Protein AF-A0AAN6RJ06-F1 (afdb_monomer)

Mean predicted aligned error: 9.73 Å

Structure (mmCIF, N/CA/C/O backbone):
data_AF-A0AAN6RJ06-F1
#
_entry.id   AF-A0AAN6RJ06-F1
#
loop_
_atom_site.group_PDB
_atom_site.id
_atom_site.type_symbol
_atom_site.label_atom_id
_atom_site.label_alt_id
_atom_site.label_comp_id
_atom_site.label_asym_id
_atom_site.label_entity_id
_atom_site.label_seq_id
_atom_site.pdbx_PDB_ins_code
_atom_site.Cartn_x
_atom_site.Cartn_y
_atom_site.Cartn_z
_atom_site.occupancy
_atom_site.B_iso_or_equiv
_atom_site.auth_seq_id
_atom_site.auth_comp_id
_atom_site.auth_asym_id
_atom_site.auth_atom_id
_atom_site.pdbx_PDB_model_num
ATOM 1 N N . MET A 1 1 ? -4.952 -16.587 20.359 1.00 50.97 1 MET A N 1
ATOM 2 C CA . MET A 1 1 ? -5.443 -15.549 19.430 1.00 50.97 1 MET A CA 1
ATOM 3 C C . MET A 1 1 ? -5.438 -14.238 20.189 1.00 50.97 1 MET A C 1
ATOM 5 O O . MET A 1 1 ? -6.014 -14.197 21.272 1.00 50.97 1 MET A O 1
ATOM 9 N N . SER A 1 2 ? -4.718 -13.225 19.709 1.00 62.94 2 SER A N 1
ATOM 10 C CA . SER A 1 2 ? -4.804 -11.878 20.281 1.00 62.94 2 SER A CA 1
ATOM 11 C C . SER A 1 2 ? -6.238 -11.355 20.107 1.00 62.94 2 SER A C 1
ATOM 13 O O . SER A 1 2 ? -6.943 -11.749 19.183 1.00 62.94 2 SER A O 1
ATOM 15 N N . HIS A 1 3 ? -6.693 -10.482 21.000 1.00 83.06 3 HIS A N 1
ATOM 16 C CA . HIS A 1 3 ? -8.020 -9.851 20.950 1.00 83.06 3 HIS A CA 1
ATOM 17 C C . HIS A 1 3 ? -8.094 -8.714 19.907 1.00 83.06 3 HIS A C 1
ATOM 19 O O . HIS A 1 3 ? -8.961 -7.847 19.996 1.00 83.06 3 HIS A O 1
ATOM 25 N N . LEU A 1 4 ? -7.150 -8.682 18.960 1.00 92.75 4 LEU A N 1
ATOM 26 C CA . LEU A 1 4 ? -7.026 -7.624 17.965 1.00 92.75 4 LEU A CA 1
ATOM 27 C C . LEU A 1 4 ? -8.054 -7.805 16.847 1.00 92.75 4 LEU A C 1
ATOM 29 O O . LEU A 1 4 ? -8.437 -8.924 16.500 1.00 92.75 4 LEU A O 1
ATOM 33 N N . GLN A 1 5 ? -8.483 -6.682 16.276 1.00 93.06 5 GLN A N 1
ATOM 34 C CA . GLN A 1 5 ? -9.394 -6.660 15.139 1.00 93.06 5 GLN A CA 1
ATOM 35 C C . GLN A 1 5 ? -8.590 -6.586 13.843 1.00 93.06 5 GLN A C 1
ATOM 37 O O . GLN A 1 5 ? -7.786 -5.671 13.659 1.00 93.06 5 GLN A O 1
ATOM 42 N N . TYR A 1 6 ? -8.830 -7.554 12.963 1.00 96.00 6 TYR A N 1
ATOM 43 C CA . TYR A 1 6 ? -8.178 -7.686 11.664 1.00 96.00 6 TYR A CA 1
ATOM 44 C C . TYR A 1 6 ? -9.177 -7.388 10.547 1.00 96.00 6 TYR A C 1
ATOM 46 O O . TYR A 1 6 ? -10.337 -7.797 10.632 1.00 96.00 6 TYR A O 1
ATOM 54 N N . PHE A 1 7 ? -8.712 -6.700 9.510 1.00 97.31 7 PHE A N 1
ATOM 55 C CA . PHE A 1 7 ? -9.528 -6.189 8.416 1.00 97.31 7 PHE A CA 1
ATOM 56 C C . PHE A 1 7 ? -8.919 -6.588 7.077 1.00 97.31 7 PHE A C 1
ATOM 58 O O . PHE A 1 7 ? -7.714 -6.453 6.865 1.00 97.31 7 PHE A O 1
ATOM 65 N N . ASP A 1 8 ? -9.775 -7.056 6.173 1.00 97.75 8 ASP A N 1
ATOM 66 C CA . ASP A 1 8 ? -9.381 -7.604 4.881 1.00 97.75 8 ASP A CA 1
ATOM 67 C C . ASP A 1 8 ? -10.355 -7.114 3.816 1.00 97.75 8 ASP A C 1
ATOM 69 O O . ASP A 1 8 ? -11.562 -7.346 3.920 1.00 97.75 8 ASP A O 1
ATOM 73 N N . TYR A 1 9 ? -9.844 -6.435 2.790 1.00 96.94 9 TYR A N 1
ATOM 74 C CA . TYR A 1 9 ? -10.669 -6.057 1.648 1.00 96.94 9 TYR A CA 1
ATOM 75 C C . TYR A 1 9 ? -11.000 -7.293 0.784 1.00 96.94 9 TYR A C 1
ATOM 77 O O . TYR A 1 9 ? -10.282 -8.300 0.838 1.00 96.94 9 TYR A O 1
ATOM 85 N N . PRO A 1 10 ? -12.094 -7.260 -0.003 1.00 96.56 10 PRO A N 1
ATOM 86 C CA . PRO A 1 10 ? -12.511 -8.397 -0.824 1.00 96.56 10 PRO A CA 1
ATOM 87 C C . PRO A 1 10 ? -11.446 -8.875 -1.821 1.00 96.56 10 PRO A C 1
ATOM 89 O O . PRO A 1 10 ? -10.588 -8.109 -2.245 1.00 96.56 10 PRO A O 1
ATOM 92 N N . ASN A 1 11 ? -11.572 -10.131 -2.255 1.00 96.12 11 ASN A N 1
ATOM 93 C CA . ASN A 1 11 ? -10.666 -10.816 -3.185 1.00 96.12 11 ASN A CA 1
ATOM 94 C C . ASN A 1 11 ? -9.260 -10.968 -2.596 1.00 96.12 11 ASN A C 1
ATOM 96 O O . ASN A 1 11 ? -9.126 -11.766 -1.663 1.00 96.12 11 ASN A O 1
ATOM 100 N N . PHE A 1 12 ? -8.254 -10.218 -3.063 1.00 95.62 12 PHE A N 1
ATOM 101 C CA . PHE A 1 12 ? -6.863 -10.417 -2.650 1.00 95.62 12 PHE A CA 1
ATOM 102 C C . PHE A 1 12 ? -6.707 -10.401 -1.125 1.00 95.62 12 PHE A C 1
ATOM 104 O O . PHE A 1 12 ? -6.078 -11.297 -0.572 1.00 95.62 12 PHE A O 1
ATOM 111 N N . GLY A 1 13 ? -7.347 -9.462 -0.416 1.00 94.75 13 GLY A N 1
ATOM 112 C CA . GLY A 1 13 ? -7.249 -9.395 1.044 1.00 94.75 13 GLY A CA 1
ATOM 113 C C . GLY A 1 13 ? -7.799 -10.646 1.736 1.00 94.75 13 GLY A C 1
ATOM 114 O O . GLY A 1 13 ? -7.111 -11.282 2.536 1.00 94.75 13 GLY A O 1
ATOM 115 N N . THR A 1 14 ? -9.014 -11.065 1.373 1.00 96.00 14 THR A N 1
ATOM 116 C CA . THR A 1 14 ? -9.614 -12.309 1.888 1.00 96.00 14 THR A CA 1
ATOM 117 C C . THR A 1 14 ? -8.839 -13.569 1.484 1.00 96.00 14 THR A C 1
ATOM 119 O O . THR A 1 14 ? -8.766 -14.520 2.266 1.00 96.00 14 THR A O 1
ATOM 122 N N . ARG A 1 15 ? -8.226 -13.581 0.291 1.00 95.62 15 ARG A N 1
ATOM 123 C CA . ARG A 1 15 ? -7.379 -14.674 -0.201 1.00 95.62 15 ARG A CA 1
ATOM 124 C C . ARG A 1 15 ? -6.080 -14.754 0.592 1.00 95.62 15 ARG A C 1
ATOM 126 O O . ARG A 1 15 ? -5.744 -15.829 1.074 1.00 95.62 15 ARG A O 1
ATOM 133 N N . ALA A 1 16 ? -5.384 -13.635 0.777 1.00 94.12 16 ALA A N 1
ATOM 134 C CA . ALA A 1 16 ? -4.147 -13.552 1.545 1.00 94.12 16 ALA A CA 1
ATOM 135 C C . ALA A 1 16 ? -4.344 -14.057 2.981 1.00 94.12 16 ALA A C 1
ATOM 137 O O . ALA A 1 16 ? -3.513 -14.799 3.501 1.00 94.12 16 ALA A O 1
ATOM 138 N N . LYS A 1 17 ? -5.495 -13.766 3.594 1.00 94.50 17 LYS A N 1
ATOM 139 C CA . LYS A 1 17 ? -5.833 -14.318 4.910 1.00 94.50 17 LYS A CA 1
ATOM 140 C C . LYS A 1 17 ? -5.985 -15.829 4.907 1.00 94.50 17 LYS A C 1
ATOM 142 O O . LYS A 1 17 ? -5.503 -16.489 5.822 1.00 94.50 17 LYS A O 1
ATOM 147 N N . ARG A 1 18 ? -6.659 -16.373 3.894 1.00 95.31 18 ARG A N 1
ATOM 148 C CA . ARG A 1 18 ? -6.903 -17.812 3.756 1.00 95.31 18 ARG A CA 1
ATOM 149 C C . ARG A 1 18 ? -5.626 -18.587 3.418 1.00 95.31 18 ARG A C 1
ATOM 151 O O . ARG A 1 18 ? -5.381 -19.622 4.025 1.00 95.31 18 ARG A O 1
ATOM 158 N N . ASP A 1 19 ? -4.844 -18.088 2.465 1.00 95.94 19 ASP A N 1
ATOM 159 C CA . ASP A 1 19 ? -3.759 -18.838 1.819 1.00 95.94 19 ASP A CA 1
ATOM 160 C C . ASP A 1 19 ? -2.377 -18.492 2.384 1.00 95.94 19 ASP A C 1
ATOM 162 O O . ASP A 1 19 ? -1.502 -19.350 2.438 1.00 95.94 19 ASP A O 1
ATOM 166 N N . LEU A 1 20 ? -2.175 -17.239 2.802 1.00 92.94 20 LEU A N 1
ATOM 167 C CA . LEU A 1 20 ? -0.891 -16.723 3.294 1.00 92.94 20 LEU A CA 1
ATOM 168 C C . LEU A 1 20 ? -0.905 -16.463 4.805 1.00 92.94 20 LEU A C 1
ATOM 170 O O . LEU A 1 20 ? 0.094 -16.015 5.363 1.00 92.94 20 LEU A O 1
ATOM 174 N N . ASN A 1 21 ? -2.037 -16.722 5.470 1.00 93.12 21 ASN A N 1
ATOM 175 C CA . ASN A 1 21 ? -2.244 -16.459 6.893 1.00 93.12 21 ASN A CA 1
ATOM 176 C C . ASN A 1 21 ? -1.912 -15.003 7.290 1.00 93.12 21 ASN A C 1
ATOM 178 O O . ASN A 1 21 ? -1.411 -14.741 8.384 1.00 93.12 21 ASN A O 1
ATOM 182 N N . SER A 1 22 ? -2.187 -14.057 6.385 1.00 92.69 22 SER A N 1
ATOM 183 C CA . SE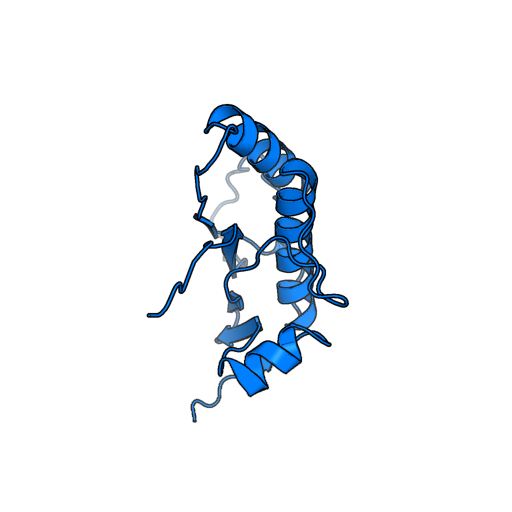R A 1 22 ? -1.882 -12.634 6.550 1.00 92.69 22 SER A CA 1
ATOM 184 C C . SER A 1 22 ? -3.129 -11.778 6.364 1.00 92.69 22 SER A C 1
ATOM 186 O O . SER A 1 22 ? -3.903 -11.999 5.437 1.00 92.69 22 SER A O 1
ATOM 188 N N . SER A 1 23 ? -3.338 -10.799 7.246 1.00 96.31 23 SER A N 1
ATOM 189 C CA . SER A 1 23 ? -4.446 -9.844 7.129 1.00 96.31 23 SER A CA 1
ATOM 190 C C . SER A 1 23 ? -3.972 -8.506 6.576 1.00 96.31 23 SER A C 1
ATOM 192 O O . SER A 1 23 ? -2.833 -8.107 6.812 1.00 96.31 23 SER A O 1
ATOM 194 N N . GLN A 1 24 ? -4.835 -7.793 5.857 1.00 97.00 24 GLN A N 1
ATOM 195 C CA . GLN A 1 24 ? -4.427 -6.550 5.185 1.00 97.00 24 GLN A CA 1
ATOM 196 C C . GLN A 1 24 ? -4.229 -5.387 6.147 1.00 97.00 24 GLN A C 1
ATOM 198 O O . GLN A 1 24 ? -3.349 -4.558 5.930 1.00 97.00 24 GLN A O 1
ATOM 203 N N . ALA A 1 25 ? -5.007 -5.345 7.222 1.00 97.44 25 ALA A N 1
ATOM 204 C CA . ALA A 1 25 ? -4.833 -4.373 8.281 1.00 97.44 25 ALA A CA 1
ATOM 205 C C . ALA A 1 25 ? -5.187 -4.959 9.647 1.00 97.44 25 ALA A C 1
ATOM 207 O O . ALA A 1 25 ? -6.011 -5.869 9.776 1.00 97.44 25 ALA A O 1
ATOM 208 N N . VAL A 1 26 ? -4.589 -4.390 10.684 1.00 96.50 26 VAL A N 1
ATOM 209 C CA . VAL A 1 26 ? -4.926 -4.644 12.081 1.00 96.50 26 VAL A CA 1
ATOM 210 C C . VAL A 1 26 ? -5.092 -3.312 12.798 1.00 96.50 26 VAL A C 1
ATOM 212 O O . VAL A 1 26 ? -4.327 -2.371 12.581 1.00 96.50 26 VAL A O 1
ATOM 215 N N . ARG A 1 27 ? -6.104 -3.219 13.663 1.00 94.62 27 ARG A N 1
ATOM 216 C CA . ARG A 1 27 ? -6.224 -2.095 14.596 1.00 94.62 27 ARG A CA 1
ATOM 217 C C . ARG A 1 27 ? -5.623 -2.466 15.939 1.00 94.62 27 ARG A C 1
ATOM 219 O O . ARG A 1 27 ? -6.050 -3.430 16.577 1.00 94.62 27 ARG A O 1
ATOM 226 N N . VAL A 1 28 ? -4.674 -1.648 16.378 1.00 93.06 28 VAL A N 1
ATOM 227 C CA . VAL A 1 28 ? -4.052 -1.719 17.698 1.00 93.06 28 VAL A CA 1
ATOM 228 C C . VAL A 1 28 ? -4.348 -0.403 18.406 1.00 93.06 28 VAL A C 1
ATOM 230 O O . VAL A 1 28 ? -3.715 0.620 18.152 1.00 93.06 28 VAL A O 1
ATOM 233 N N . ASN A 1 29 ? -5.347 -0.413 19.290 1.00 89.62 29 ASN A N 1
ATOM 234 C CA . ASN A 1 29 ? -5.881 0.796 19.922 1.00 89.62 29 ASN A CA 1
ATOM 235 C C . ASN A 1 29 ? -6.312 1.834 18.865 1.00 89.62 29 ASN A C 1
ATOM 237 O O . ASN A 1 29 ? -7.220 1.569 18.080 1.00 89.62 29 ASN A O 1
ATOM 241 N N . ASN A 1 30 ? -5.655 2.998 18.842 1.00 90.50 30 ASN A N 1
ATOM 242 C CA . ASN A 1 30 ? -5.934 4.090 17.911 1.00 90.50 30 ASN A CA 1
ATOM 243 C C . ASN A 1 30 ? -5.009 4.096 16.678 1.00 90.50 30 ASN A C 1
ATOM 245 O O . ASN A 1 30 ? -4.963 5.082 15.949 1.00 90.50 30 ASN A O 1
ATOM 249 N N . VAL A 1 31 ? -4.237 3.024 16.469 1.00 93.94 31 VAL A N 1
ATOM 250 C CA . VAL A 1 31 ? -3.292 2.889 15.355 1.00 93.94 31 VAL A CA 1
ATOM 251 C C . VAL A 1 31 ? -3.792 1.826 14.389 1.00 93.94 31 VAL A C 1
ATOM 253 O O . VAL A 1 31 ? -4.237 0.752 14.804 1.00 93.94 31 VAL A O 1
ATOM 256 N N . ILE A 1 32 ? -3.703 2.130 13.097 1.00 96.56 32 ILE A N 1
ATOM 257 C CA . ILE A 1 32 ? -3.877 1.144 12.031 1.00 96.56 32 ILE A CA 1
ATOM 258 C C . ILE A 1 32 ? -2.493 0.784 11.510 1.00 96.56 32 ILE A C 1
ATOM 260 O O . ILE A 1 32 ? -1.754 1.655 11.043 1.00 96.56 32 ILE A O 1
ATOM 264 N N . GLU A 1 33 ? -2.177 -0.503 11.560 1.00 96.44 33 GLU A N 1
ATOM 265 C CA . GLU A 1 33 ? -1.028 -1.067 10.865 1.00 96.44 33 GLU A CA 1
ATOM 266 C C . GLU A 1 33 ? -1.540 -1.864 9.671 1.00 96.44 33 GLU A C 1
ATOM 268 O O . GLU A 1 33 ? -2.478 -2.655 9.808 1.00 96.44 33 GLU A O 1
ATOM 273 N N . ILE A 1 34 ? -0.954 -1.632 8.499 1.00 97.50 34 ILE A N 1
ATOM 274 C CA . ILE A 1 34 ? -1.286 -2.379 7.287 1.00 97.50 34 ILE A CA 1
ATOM 275 C C . ILE A 1 34 ? -0.149 -3.322 6.922 1.00 97.50 34 ILE A C 1
ATOM 277 O O . ILE A 1 34 ? 1.024 -3.008 7.121 1.00 97.50 34 ILE A O 1
ATOM 281 N N . SER A 1 35 ? -0.511 -4.461 6.343 1.00 96.62 35 SER A N 1
ATOM 282 C CA . SER A 1 35 ? 0.440 -5.276 5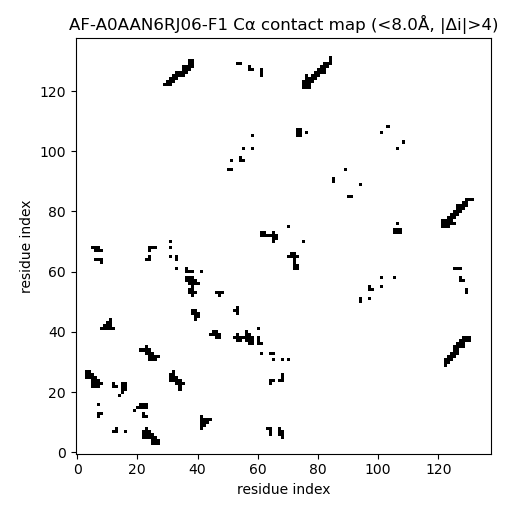.596 1.00 96.62 35 SER A CA 1
ATOM 283 C C . SER A 1 35 ? 0.963 -4.482 4.408 1.00 96.62 35 SER A C 1
ATOM 285 O O . SER A 1 35 ? 0.270 -3.606 3.882 1.00 96.62 35 SER A O 1
ATOM 287 N N . GLY A 1 36 ? 2.170 -4.808 3.958 1.00 95.00 36 GLY A N 1
ATOM 288 C CA . GLY A 1 36 ? 2.753 -4.095 2.838 1.00 95.00 36 GLY A CA 1
ATOM 289 C C . GLY A 1 36 ? 1.922 -4.244 1.559 1.00 95.00 36 GLY A C 1
ATOM 290 O O . GLY A 1 36 ? 1.506 -5.350 1.226 1.00 95.00 36 GLY A O 1
ATOM 291 N N . GLN A 1 37 ? 1.665 -3.132 0.871 1.00 97.25 37 GLN A N 1
ATOM 292 C CA . GLN A 1 37 ? 0.812 -3.067 -0.318 1.00 97.25 37 GLN A CA 1
ATOM 293 C C . GLN A 1 37 ? 1.643 -2.894 -1.590 1.00 97.25 37 GLN A C 1
ATOM 295 O O . GLN A 1 37 ? 2.504 -2.020 -1.659 1.00 97.25 37 GLN A O 1
ATOM 300 N N . GLY A 1 38 ? 1.372 -3.705 -2.603 1.00 94.81 38 GLY A N 1
ATOM 301 C CA . GLY A 1 38 ? 2.045 -3.649 -3.896 1.00 94.81 38 GLY A CA 1
ATOM 302 C C . GLY A 1 38 ? 1.107 -3.322 -5.036 1.00 94.81 38 GLY A C 1
ATOM 303 O O . GLY A 1 38 ? -0.063 -3.010 -4.815 1.00 94.81 38 GLY A O 1
ATOM 304 N N . GLY A 1 39 ? 1.634 -3.350 -6.257 1.00 95.75 39 GLY A N 1
ATOM 305 C CA . GLY A 1 39 ? 0.931 -2.864 -7.442 1.00 95.75 39 GLY A CA 1
ATOM 306 C C . GLY A 1 39 ? -0.138 -3.792 -8.013 1.00 95.75 39 GLY A C 1
ATOM 307 O O . GLY A 1 39 ? -0.578 -3.566 -9.132 1.00 95.75 39 GLY A O 1
ATOM 308 N N . TRP A 1 40 ? -0.574 -4.823 -7.288 1.00 96.38 40 TRP A N 1
ATOM 309 C CA . TRP A 1 40 ? -1.644 -5.710 -7.749 1.00 96.38 40 TRP A CA 1
ATOM 310 C C . TRP A 1 40 ? -3.003 -4.996 -7.779 1.00 96.38 40 TRP A C 1
ATOM 312 O O . TRP A 1 40 ? -3.350 -4.235 -6.875 1.00 96.38 40 TRP A O 1
ATOM 322 N N . ASP A 1 41 ? -3.839 -5.282 -8.772 1.00 97.12 41 ASP A N 1
ATOM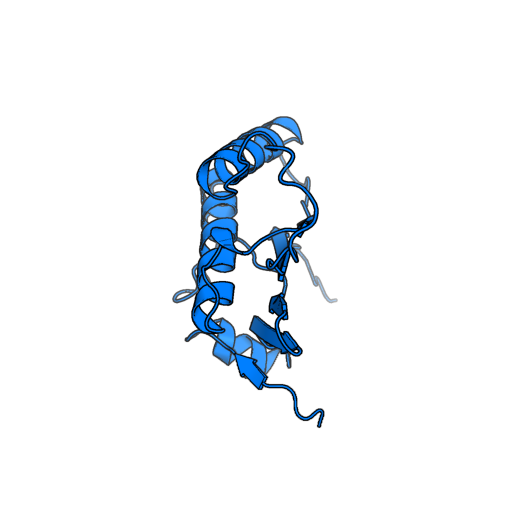 323 C CA . ASP A 1 41 ? -5.250 -4.902 -8.717 1.00 97.12 41 ASP A CA 1
ATOM 324 C C . ASP A 1 41 ? -5.951 -5.717 -7.606 1.00 97.12 41 ASP A C 1
ATOM 326 O O . ASP A 1 41 ? -5.897 -6.950 -7.608 1.00 97.12 41 ASP A O 1
ATOM 330 N N . PRO A 1 42 ? -6.641 -5.082 -6.641 1.00 95.88 42 PRO A N 1
ATOM 331 C CA . PRO A 1 42 ? -7.215 -5.779 -5.491 1.00 95.88 42 PRO A CA 1
ATOM 332 C C . PRO A 1 42 ? -8.378 -6.715 -5.851 1.00 95.88 42 PRO A C 1
ATOM 334 O O . PRO A 1 42 ? -8.832 -7.460 -4.986 1.00 95.88 42 PRO A O 1
ATOM 337 N N . LYS A 1 43 ? -8.898 -6.670 -7.084 1.00 95.75 43 LYS A N 1
ATOM 338 C CA . LYS A 1 43 ? -9.981 -7.525 -7.589 1.00 95.75 43 LYS A CA 1
ATOM 339 C C . LYS A 1 43 ? -9.473 -8.623 -8.512 1.00 95.75 43 LYS A C 1
ATOM 341 O O . LYS A 1 43 ? -9.968 -9.742 -8.408 1.00 95.75 43 LYS A O 1
ATOM 346 N N . THR A 1 44 ? -8.569 -8.298 -9.434 1.00 95.81 44 THR A N 1
ATOM 347 C CA . THR A 1 44 ? -8.092 -9.241 -10.460 1.00 95.81 44 THR A CA 1
ATOM 348 C C . THR A 1 44 ? -6.746 -9.873 -10.128 1.00 95.81 44 THR A C 1
ATOM 350 O O . THR A 1 44 ? -6.391 -10.864 -10.756 1.00 95.81 44 THR A O 1
ATOM 353 N N . GLU A 1 45 ? -6.017 -9.323 -9.154 1.00 93.00 45 GLU A N 1
ATOM 354 C CA . GLU A 1 45 ? -4.652 -9.715 -8.770 1.00 93.00 45 GLU A CA 1
ATOM 355 C C . GLU A 1 45 ? -3.615 -9.525 -9.894 1.00 93.00 45 GLU A C 1
ATOM 357 O O . GLU A 1 45 ? -2.476 -9.965 -9.774 1.00 93.00 45 GLU A O 1
ATOM 362 N N . VAL A 1 46 ? -3.986 -8.835 -10.980 1.00 96.44 46 VAL A N 1
ATOM 363 C CA . VAL A 1 46 ? -3.078 -8.503 -12.084 1.00 96.44 46 VAL A CA 1
ATOM 364 C C . VAL A 1 46 ? -2.192 -7.331 -11.679 1.00 96.44 46 VAL A C 1
ATOM 366 O O . VAL A 1 46 ? -2.684 -6.331 -11.158 1.00 96.44 46 VAL A O 1
ATOM 369 N N . ILE A 1 47 ? -0.898 -7.445 -11.957 1.00 94.56 47 ILE A N 1
ATOM 370 C CA . ILE A 1 47 ? 0.086 -6.380 -11.757 1.00 94.56 47 ILE A CA 1
ATOM 371 C C . ILE A 1 47 ? 0.288 -5.656 -13.097 1.00 94.56 47 ILE A C 1
ATOM 373 O O . ILE A 1 47 ? 0.472 -6.327 -14.117 1.00 94.56 47 ILE A O 1
ATOM 377 N N . PRO A 1 48 ? 0.216 -4.313 -13.145 1.00 94.31 48 PRO A N 1
ATOM 378 C CA . PRO A 1 48 ? 0.509 -3.555 -14.355 1.00 94.31 48 PRO A CA 1
ATOM 379 C C . PRO A 1 48 ? 1.946 -3.777 -14.839 1.00 94.31 48 PRO A C 1
ATOM 381 O O . PRO A 1 48 ? 2.878 -3.718 -14.049 1.00 94.31 48 PRO A O 1
ATOM 384 N N . GLU A 1 49 ? 2.140 -3.943 -16.151 1.00 91.38 49 GLU A N 1
ATOM 385 C CA . GLU A 1 49 ? 3.486 -4.063 -16.746 1.00 91.38 49 GLU A CA 1
ATOM 386 C C . GLU A 1 49 ? 4.280 -2.752 -16.673 1.00 91.38 49 GLU A C 1
ATOM 388 O O . GLU A 1 49 ? 5.508 -2.743 -16.688 1.00 91.38 49 GLU A O 1
ATOM 393 N N . LYS A 1 50 ? 3.577 -1.616 -16.641 1.00 92.19 50 LYS A N 1
ATOM 394 C CA . LYS A 1 50 ? 4.202 -0.300 -16.604 1.00 92.19 50 LYS A CA 1
ATOM 395 C C . LYS A 1 50 ? 4.497 0.095 -15.163 1.00 92.19 50 LYS A C 1
ATOM 397 O O . LYS A 1 50 ? 3.570 0.282 -14.374 1.00 92.19 50 LYS A O 1
ATOM 402 N N . LEU A 1 51 ? 5.768 0.376 -14.878 1.00 90.56 51 LEU A N 1
ATOM 403 C CA . LEU A 1 51 ? 6.244 0.763 -13.548 1.00 90.56 51 LEU A CA 1
ATOM 404 C C . LEU A 1 51 ? 5.435 1.906 -12.907 1.00 90.56 51 LEU A C 1
ATOM 406 O O . LEU A 1 51 ? 5.097 1.862 -11.725 1.00 90.56 51 LEU A O 1
ATOM 410 N N . SER A 1 52 ? 5.089 2.942 -13.678 1.00 93.56 52 SER A N 1
ATOM 411 C CA . SER A 1 52 ? 4.301 4.067 -13.152 1.00 93.56 52 SER A CA 1
ATOM 412 C C . SER A 1 52 ? 2.935 3.642 -12.627 1.00 93.56 52 SER A C 1
ATOM 414 O O . SER A 1 52 ? 2.449 4.212 -11.651 1.00 93.56 52 SER A O 1
ATOM 416 N N . ASP A 1 53 ? 2.318 2.678 -13.304 1.00 95.88 53 ASP A N 1
ATOM 417 C CA . ASP A 1 53 ? 0.958 2.233 -13.038 1.00 95.88 53 ASP A CA 1
ATOM 418 C C . ASP A 1 53 ? 0.970 1.228 -11.879 1.00 95.88 53 ASP A C 1
ATOM 420 O O . ASP A 1 53 ? 0.092 1.282 -11.022 1.00 95.88 53 ASP A O 1
ATOM 424 N N . GLU A 1 54 ? 2.015 0.398 -11.784 1.00 94.94 54 GLU A N 1
ATOM 425 C CA . GLU A 1 54 ? 2.282 -0.451 -10.619 1.00 94.94 54 GLU A CA 1
ATOM 426 C C . GLU A 1 54 ? 2.441 0.392 -9.341 1.00 94.94 54 GLU A C 1
ATOM 428 O O . GLU A 1 54 ? 1.776 0.139 -8.333 1.00 94.94 54 GLU A O 1
ATOM 433 N N . ILE A 1 55 ? 3.264 1.448 -9.385 1.00 95.12 55 ILE A N 1
ATOM 434 C CA . ILE A 1 55 ? 3.465 2.349 -8.239 1.00 95.12 55 ILE A CA 1
ATOM 435 C C . ILE A 1 55 ? 2.163 3.089 -7.892 1.00 95.12 55 ILE A C 1
ATOM 437 O O . ILE A 1 55 ? 1.815 3.195 -6.714 1.00 95.12 55 ILE A O 1
ATOM 441 N N . ASP A 1 56 ? 1.412 3.578 -8.885 1.00 96.25 56 ASP A N 1
ATOM 442 C CA . ASP A 1 56 ? 0.112 4.226 -8.651 1.00 96.25 56 ASP A CA 1
ATOM 443 C C . ASP A 1 56 ? -0.879 3.278 -7.968 1.00 96.25 56 ASP A C 1
ATOM 445 O O . ASP A 1 56 ? -1.573 3.674 -7.022 1.00 96.25 56 ASP A O 1
ATOM 449 N N . GLN A 1 57 ? -0.911 2.020 -8.408 1.00 97.75 57 GLN A N 1
ATOM 450 C CA . GLN A 1 57 ? -1.768 0.992 -7.837 1.00 97.75 57 GLN A CA 1
ATOM 451 C C . GLN A 1 57 ? -1.362 0.662 -6.397 1.00 97.75 57 GLN A C 1
ATOM 453 O O . GLN A 1 57 ? -2.233 0.594 -5.528 1.00 97.75 57 GLN A O 1
ATOM 458 N N . ALA A 1 58 ? -0.062 0.562 -6.101 1.00 97.12 58 ALA A N 1
ATOM 459 C CA . ALA A 1 58 ? 0.428 0.338 -4.741 1.00 97.12 58 ALA A CA 1
ATOM 460 C C . ALA A 1 58 ? -0.032 1.445 -3.777 1.00 97.12 58 ALA A C 1
ATOM 462 O O . ALA A 1 58 ? -0.538 1.161 -2.688 1.00 97.12 58 ALA A O 1
ATOM 463 N N . PHE A 1 59 ? 0.047 2.714 -4.193 1.00 97.06 59 PHE A N 1
ATOM 464 C CA . PHE A 1 59 ? -0.456 3.832 -3.387 1.00 97.06 59 PHE A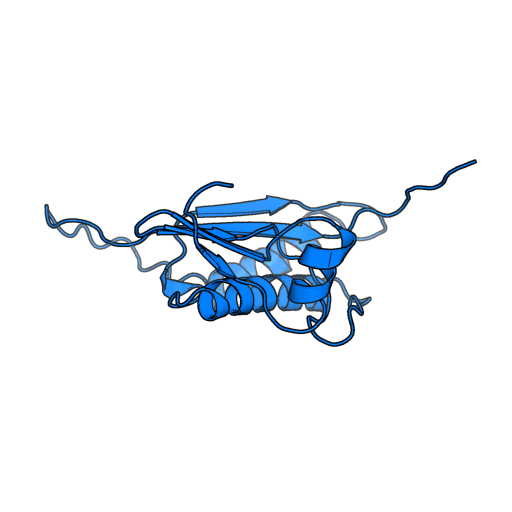 CA 1
ATOM 465 C C . PHE A 1 59 ? -1.983 3.806 -3.215 1.00 97.06 59 PHE A C 1
ATOM 467 O O . PHE A 1 59 ? -2.490 4.111 -2.131 1.00 97.06 59 PHE A O 1
ATOM 474 N N . SER A 1 60 ? -2.727 3.408 -4.250 1.00 97.75 60 SER A N 1
ATOM 475 C CA . SER A 1 60 ? -4.178 3.206 -4.153 1.00 97.75 60 SER A CA 1
ATOM 476 C C . SER A 1 60 ? -4.541 2.056 -3.205 1.00 97.75 60 SER A C 1
ATOM 478 O O . SER A 1 60 ? -5.540 2.133 -2.491 1.00 97.75 60 SER A O 1
ATOM 480 N N . ASN A 1 61 ? -3.733 0.998 -3.156 1.00 98.00 61 ASN A N 1
ATOM 481 C CA . ASN A 1 61 ? -3.955 -0.137 -2.265 1.00 98.00 61 ASN A CA 1
ATOM 482 C C . ASN A 1 61 ? -3.702 0.225 -0.796 1.00 98.00 61 ASN A C 1
ATOM 484 O O . ASN A 1 61 ? -4.444 -0.228 0.075 1.00 98.00 61 ASN A O 1
ATOM 488 N N . VAL A 1 62 ? -2.736 1.107 -0.511 1.00 97.44 62 VAL A N 1
ATOM 489 C CA . VAL A 1 62 ? -2.566 1.692 0.834 1.00 97.44 62 VAL A CA 1
ATOM 490 C C . VAL A 1 62 ? -3.832 2.430 1.269 1.00 97.44 62 VAL A C 1
ATOM 492 O O . VAL A 1 62 ? -4.330 2.178 2.366 1.00 97.44 62 VAL A O 1
ATOM 495 N N . GLN A 1 63 ? -4.393 3.286 0.405 1.00 97.25 63 GLN A N 1
ATOM 496 C CA . GLN A 1 63 ? -5.659 3.975 0.686 1.00 97.25 63 GLN A CA 1
ATOM 497 C C . GLN A 1 63 ? -6.759 2.962 1.031 1.00 97.25 63 GLN A C 1
ATOM 499 O O . GLN A 1 63 ? -7.385 3.066 2.086 1.00 97.25 63 GLN A O 1
ATOM 504 N N . LEU A 1 64 ? -6.941 1.948 0.179 1.00 98.06 64 LEU A N 1
ATOM 505 C CA . LEU A 1 64 ? -7.960 0.915 0.351 1.00 98.06 64 LEU A CA 1
ATOM 506 C C . LEU A 1 64 ? -7.796 0.146 1.669 1.00 98.06 64 LEU A C 1
ATOM 508 O O . LEU A 1 64 ? -8.779 -0.054 2.384 1.00 98.06 64 LEU A O 1
ATOM 512 N N . ALA A 1 65 ? -6.580 -0.288 2.008 1.00 97.81 65 ALA A N 1
ATOM 513 C CA . ALA A 1 65 ? -6.312 -1.032 3.238 1.00 97.81 65 ALA A CA 1
ATOM 514 C C . ALA A 1 65 ? -6.640 -0.196 4.487 1.00 97.81 65 ALA A C 1
ATOM 516 O O . ALA A 1 65 ? -7.288 -0.683 5.418 1.00 97.81 65 ALA A O 1
ATOM 517 N N . LEU A 1 66 ? -6.258 1.084 4.479 1.00 97.19 66 LEU A N 1
ATOM 518 C CA . LEU A 1 66 ? -6.531 2.015 5.573 1.00 97.19 66 LEU A CA 1
ATOM 519 C C . LEU A 1 66 ? -8.024 2.304 5.729 1.00 97.19 66 LEU A C 1
ATOM 521 O O . LEU A 1 66 ? -8.547 2.227 6.842 1.00 97.19 66 LEU A O 1
ATOM 525 N N . GLU A 1 67 ? -8.723 2.604 4.637 1.00 97.12 67 GLU A N 1
ATOM 526 C CA . GLU A 1 67 ? -10.171 2.840 4.645 1.00 97.12 67 GLU A CA 1
ATOM 527 C C . GLU A 1 67 ? -10.948 1.595 5.073 1.00 97.12 67 GLU A C 1
ATOM 529 O O . GLU A 1 67 ? -11.872 1.696 5.878 1.00 97.12 67 GLU A O 1
ATOM 534 N N . THR A 1 68 ? -10.532 0.410 4.617 1.00 97.69 68 THR A N 1
ATOM 535 C CA . THR A 1 68 ? -11.162 -0.871 4.983 1.00 97.69 68 THR A CA 1
ATOM 536 C C . THR A 1 68 ? -11.089 -1.127 6.482 1.00 97.69 68 THR A C 1
ATOM 538 O O . THR A 1 68 ? -12.033 -1.652 7.072 1.00 97.69 68 THR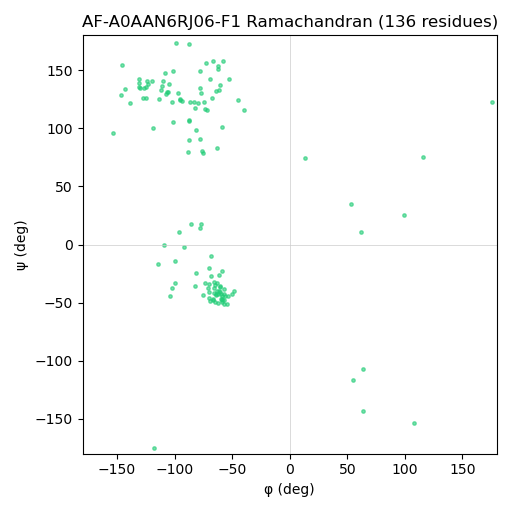 A O 1
ATOM 541 N N . ALA A 1 69 ? -9.994 -0.722 7.126 1.00 96.81 69 ALA A N 1
ATOM 542 C CA . ALA A 1 69 ? -9.901 -0.805 8.573 1.00 96.81 69 ALA A CA 1
ATOM 543 C C . ALA A 1 69 ? -10.822 0.203 9.281 1.00 96.81 69 ALA A C 1
ATOM 545 O O . ALA A 1 69 ? -11.095 0.013 10.464 1.00 96.81 69 ALA A O 1
ATOM 546 N N . GLY A 1 70 ? -11.265 1.274 8.609 1.00 95.81 70 GLY A N 1
ATOM 547 C CA . GLY A 1 70 ? -11.980 2.428 9.173 1.00 95.81 70 GLY A CA 1
ATOM 548 C C . GLY A 1 70 ? -11.076 3.643 9.430 1.00 95.81 70 GLY A C 1
ATOM 549 O O . GLY A 1 70 ? -11.290 4.395 10.381 1.00 95.81 70 GLY A O 1
ATOM 550 N N . GLY A 1 71 ? -9.964 3.768 8.705 1.00 95.06 71 GLY A N 1
ATOM 551 C CA . GLY A 1 71 ? -9.085 4.942 8.715 1.00 95.06 71 GLY A CA 1
ATOM 552 C C . GLY A 1 71 ? -9.519 6.016 7.716 1.00 95.06 71 GLY A C 1
ATOM 553 O O . GLY A 1 71 ? -10.389 5.787 6.884 1.00 95.06 71 GLY A O 1
ATOM 554 N N . LYS A 1 72 ? -8.869 7.185 7.767 1.00 93.88 72 LYS A N 1
ATOM 555 C CA . LYS A 1 72 ? -9.079 8.302 6.821 1.00 93.88 72 LYS A CA 1
ATOM 556 C C . LYS A 1 72 ? -8.229 8.180 5.542 1.00 93.88 72 LYS A C 1
ATOM 558 O O . LYS A 1 72 ? -7.974 9.171 4.866 1.00 93.88 72 LYS A O 1
ATOM 563 N N . GLY A 1 73 ? -7.715 6.984 5.253 1.00 94.44 73 GLY A N 1
ATOM 564 C CA . GLY A 1 73 ? -6.733 6.795 4.191 1.00 94.44 73 GLY A CA 1
ATOM 565 C C . GLY A 1 73 ? -5.418 7.531 4.462 1.00 94.44 73 GLY A C 1
ATOM 566 O O . GLY A 1 73 ? -4.975 7.629 5.611 1.00 94.44 73 GLY A O 1
ATOM 567 N N . TRP A 1 74 ? -4.814 8.069 3.401 1.00 94.31 74 TRP A N 1
ATOM 568 C CA . TRP A 1 74 ? -3.519 8.752 3.439 1.00 94.31 74 TRP A CA 1
ATOM 569 C C . TRP A 1 74 ? -3.457 9.974 4.368 1.00 94.31 74 TRP A C 1
ATOM 571 O O . TRP A 1 74 ? -2.377 10.292 4.860 1.00 94.31 74 TRP A O 1
ATOM 581 N N . GLU A 1 75 ? -4.589 10.610 4.692 1.00 92.06 75 GLU A N 1
ATOM 582 C CA . GLU A 1 75 ? -4.626 11.733 5.645 1.00 92.06 75 GLU A CA 1
ATOM 583 C C . GLU A 1 75 ? -4.151 11.355 7.054 1.00 92.06 75 GLU A C 1
ATOM 585 O O . GLU A 1 75 ? -3.689 12.209 7.807 1.00 92.06 75 GLU A O 1
ATOM 590 N N . GLY A 1 76 ? -4.275 10.079 7.431 1.00 89.56 76 GLY A N 1
ATOM 591 C CA . GLY A 1 76 ? -3.849 9.583 8.740 1.00 89.56 76 GLY A CA 1
ATOM 592 C C . GLY A 1 76 ? -2.412 9.059 8.787 1.00 89.56 76 GLY A C 1
ATOM 593 O O . GLY A 1 76 ? -1.980 8.609 9.851 1.00 89.56 76 GLY A O 1
ATOM 594 N N . VAL A 1 77 ? -1.691 9.050 7.662 1.00 92.06 77 VAL A N 1
ATOM 595 C CA . VAL A 1 77 ? -0.370 8.414 7.540 1.00 92.06 77 VAL A CA 1
ATOM 596 C C . VAL A 1 77 ? 0.722 9.356 8.040 1.00 92.06 77 VAL A C 1
ATOM 598 O O . VAL A 1 77 ? 0.899 10.448 7.511 1.00 92.06 77 VAL A O 1
ATOM 601 N N . TYR A 1 78 ? 1.499 8.907 9.030 1.00 87.44 78 TYR A N 1
ATOM 602 C CA . TYR A 1 78 ? 2.625 9.672 9.601 1.00 87.44 78 TYR A CA 1
ATOM 603 C C . TYR A 1 78 ? 3.984 9.024 9.332 1.00 87.44 78 TYR A C 1
ATOM 605 O O . TYR A 1 78 ? 5.024 9.665 9.480 1.00 87.44 78 TYR A O 1
ATOM 613 N N . LYS A 1 79 ? 4.002 7.740 8.959 1.00 90.44 79 LYS A N 1
ATOM 614 C CA . LYS A 1 79 ? 5.227 7.031 8.605 1.00 90.44 79 LYS A CA 1
ATOM 615 C C . LYS A 1 79 ? 4.965 6.063 7.461 1.00 90.44 79 LYS A C 1
ATOM 617 O O . LYS A 1 79 ? 4.021 5.278 7.482 1.00 90.44 79 LYS A O 1
ATOM 622 N N . LEU A 1 80 ? 5.871 6.115 6.494 1.00 90.88 80 LEU A N 1
ATOM 623 C CA . LEU A 1 80 ? 5.881 5.277 5.310 1.00 90.88 80 LEU A CA 1
ATOM 624 C C . LEU A 1 80 ? 7.217 4.543 5.221 1.00 90.88 80 LEU A C 1
ATOM 626 O O . LEU A 1 80 ? 8.274 5.123 5.487 1.00 90.88 80 LEU A O 1
ATOM 630 N N . ARG A 1 81 ? 7.167 3.280 4.807 1.00 92.62 81 ARG A N 1
ATOM 631 C CA . ARG A 1 81 ? 8.334 2.516 4.381 1.00 92.62 81 ARG A CA 1
ATOM 632 C C . ARG A 1 81 ? 8.098 1.979 2.976 1.00 92.62 81 ARG A C 1
ATOM 634 O O . ARG A 1 81 ? 7.108 1.299 2.737 1.00 92.62 81 ARG A O 1
ATOM 641 N N . VAL A 1 82 ? 9.022 2.273 2.069 1.00 90.00 82 VAL A N 1
ATOM 642 C CA . VAL A 1 82 ? 8.942 1.835 0.673 1.00 90.00 82 VAL A CA 1
ATOM 643 C C . VAL A 1 82 ? 10.076 0.853 0.407 1.00 90.00 82 VAL A C 1
ATOM 645 O O . VAL A 1 82 ? 11.238 1.180 0.656 1.00 90.00 82 VAL A O 1
ATOM 648 N N . TYR A 1 83 ? 9.733 -0.336 -0.085 1.00 89.69 83 TYR A N 1
ATOM 649 C CA . TYR A 1 83 ? 10.680 -1.331 -0.575 1.00 89.69 83 TYR A CA 1
ATOM 650 C C . TYR A 1 83 ? 10.598 -1.406 -2.096 1.00 89.69 83 TYR A C 1
ATOM 652 O O . TYR A 1 83 ? 9.513 -1.521 -2.666 1.00 89.69 83 TYR A O 1
ATOM 660 N N . ILE A 1 84 ? 11.754 -1.314 -2.746 1.00 85.56 84 ILE A N 1
ATOM 661 C CA . ILE A 1 84 ? 11.853 -1.235 -4.201 1.00 85.56 84 ILE A CA 1
ATOM 662 C C . ILE A 1 84 ? 12.815 -2.310 -4.671 1.00 85.56 84 ILE A C 1
ATOM 664 O O . ILE A 1 84 ? 13.959 -2.351 -4.207 1.00 85.56 84 ILE A O 1
ATOM 668 N N . SER A 1 85 ? 12.356 -3.146 -5.597 1.00 83.44 85 SER A N 1
ATOM 669 C CA . SER A 1 85 ? 13.238 -4.023 -6.356 1.00 83.44 85 SER A CA 1
ATOM 670 C C . SER A 1 85 ? 13.748 -3.269 -7.579 1.00 83.44 85 SER A C 1
ATOM 672 O O . SER A 1 85 ? 13.005 -3.014 -8.520 1.00 83.44 85 SER A O 1
ATOM 674 N N . VAL A 1 86 ? 15.022 -2.876 -7.560 1.00 77.94 86 VAL A N 1
ATOM 675 C CA . VAL A 1 86 ? 15.678 -2.271 -8.728 1.00 77.94 86 VAL A CA 1
ATOM 676 C C . VAL A 1 86 ? 16.269 -3.407 -9.557 1.00 77.94 86 VAL A C 1
ATOM 678 O O . VAL A 1 86 ? 17.447 -3.745 -9.438 1.00 77.94 86 VAL A O 1
ATOM 681 N N . THR A 1 87 ? 15.408 -4.058 -10.331 1.00 67.44 87 THR A N 1
ATOM 682 C CA . THR A 1 87 ? 15.756 -5.160 -11.234 1.00 67.44 87 THR A CA 1
ATOM 683 C C . THR A 1 87 ? 15.248 -4.847 -12.636 1.00 67.44 87 THR A C 1
ATOM 685 O O . THR A 1 87 ? 14.102 -4.443 -12.777 1.00 67.44 87 THR A O 1
ATOM 688 N N . GLY A 1 88 ? 16.068 -5.064 -13.669 1.00 66.69 88 GLY A N 1
ATOM 689 C CA . GLY A 1 88 ? 15.686 -4.813 -15.065 1.00 66.69 88 GLY A CA 1
ATOM 690 C C . GLY A 1 88 ? 16.363 -3.585 -15.681 1.00 66.69 88 GLY A C 1
ATOM 691 O O . GLY A 1 88 ? 17.486 -3.245 -15.307 1.00 66.69 88 GLY A O 1
ATOM 692 N N . GLU A 1 89 ? 15.705 -2.977 -16.673 1.00 68.06 89 GLU A N 1
ATOM 693 C CA . GLU A 1 89 ? 16.204 -1.794 -17.399 1.00 68.06 89 GLU A CA 1
ATOM 694 C C . GLU A 1 89 ? 15.952 -0.480 -16.642 1.00 68.06 89 GLU A C 1
ATOM 696 O O . GLU A 1 89 ? 16.700 0.481 -16.827 1.00 68.06 89 GLU A O 1
ATOM 701 N N . ASP A 1 90 ? 14.943 -0.456 -15.765 1.00 72.19 90 ASP A N 1
ATOM 702 C CA . ASP A 1 90 ? 14.568 0.722 -14.985 1.00 72.19 90 ASP A CA 1
ATOM 703 C C . ASP A 1 90 ? 15.522 0.946 -13.805 1.00 72.19 90 ASP A C 1
ATOM 705 O O . ASP A 1 90 ? 15.823 0.047 -13.011 1.00 72.19 90 ASP A O 1
ATOM 709 N N . GLY A 1 91 ? 16.001 2.181 -13.676 1.00 78.94 91 GLY A N 1
ATOM 710 C CA . GLY A 1 91 ? 16.908 2.596 -12.622 1.00 78.94 91 GLY A CA 1
ATOM 711 C C . GLY A 1 91 ? 16.195 3.293 -11.468 1.00 78.94 91 GLY A C 1
ATOM 712 O O . GLY A 1 91 ? 15.016 3.631 -11.498 1.00 78.94 91 GLY A O 1
ATOM 713 N N . TRP A 1 92 ? 16.960 3.580 -10.416 1.00 83.00 92 TRP A N 1
ATOM 714 C CA . TRP A 1 92 ? 16.486 4.399 -9.298 1.00 83.00 92 TRP A CA 1
ATOM 715 C C . TRP A 1 92 ? 15.795 5.726 -9.707 1.00 83.00 92 TRP A C 1
ATOM 717 O O . TRP A 1 92 ? 14.798 6.065 -9.065 1.00 83.00 92 TRP A O 1
ATOM 727 N N . PRO A 1 93 ? 16.267 6.493 -10.716 1.00 86.88 93 PRO A N 1
ATOM 728 C CA . PRO A 1 93 ? 15.626 7.752 -11.106 1.00 86.88 93 PRO A CA 1
ATOM 729 C C . PRO A 1 93 ? 14.152 7.606 -11.500 1.00 86.88 93 PRO A C 1
ATOM 731 O O . PRO A 1 93 ? 13.328 8.414 -11.069 1.00 86.88 93 PRO A O 1
ATOM 734 N N . GLU A 1 94 ? 13.817 6.564 -12.258 1.00 85.69 94 GLU A N 1
ATOM 735 C CA . GLU A 1 94 ? 12.469 6.293 -12.757 1.00 85.69 94 GLU A CA 1
ATOM 736 C C . GLU A 1 94 ? 11.514 5.953 -11.600 1.00 85.69 94 GLU A C 1
ATOM 738 O O . GLU A 1 94 ? 10.444 6.555 -11.454 1.00 85.69 94 GLU A O 1
ATOM 743 N N . PHE A 1 95 ? 11.941 5.070 -10.689 1.00 88.44 95 PHE A N 1
ATOM 744 C CA . PHE A 1 95 ? 11.191 4.766 -9.465 1.00 88.44 95 PHE A CA 1
ATOM 745 C C . PHE A 1 95 ? 10.989 6.014 -8.601 1.00 88.44 95 PHE A C 1
ATOM 747 O O . PHE A 1 95 ? 9.878 6.290 -8.135 1.00 88.44 95 PHE A O 1
ATOM 754 N N . ALA A 1 96 ? 12.059 6.784 -8.384 1.00 88.94 96 ALA A N 1
ATOM 755 C CA . ALA A 1 96 ? 12.024 7.973 -7.544 1.00 88.94 96 ALA A CA 1
ATOM 756 C C . ALA A 1 96 ? 11.037 9.016 -8.084 1.00 88.94 96 ALA A C 1
ATOM 758 O O . ALA A 1 96 ? 10.285 9.597 -7.300 1.00 88.94 96 ALA A O 1
ATOM 759 N N . GLU A 1 97 ? 10.986 9.228 -9.402 1.00 92.25 97 GLU A N 1
ATOM 760 C CA . GLU A 1 97 ? 10.035 10.149 -10.027 1.00 92.25 97 GLU A CA 1
ATOM 761 C C . GLU A 1 97 ? 8.585 9.775 -9.689 1.00 92.25 97 GLU A C 1
ATOM 763 O O . GLU A 1 97 ? 7.801 10.609 -9.218 1.00 92.25 97 GLU A O 1
ATOM 768 N N . HIS A 1 98 ? 8.221 8.510 -9.892 1.00 92.62 98 HIS A N 1
ATOM 769 C CA . HIS A 1 98 ? 6.855 8.036 -9.684 1.00 92.62 98 HIS A CA 1
ATOM 770 C C . HIS A 1 98 ? 6.463 7.987 -8.204 1.00 92.62 98 HIS A C 1
ATOM 772 O O . HIS A 1 98 ? 5.334 8.352 -7.856 1.00 92.62 98 HIS A O 1
ATOM 778 N N . ILE A 1 99 ? 7.391 7.619 -7.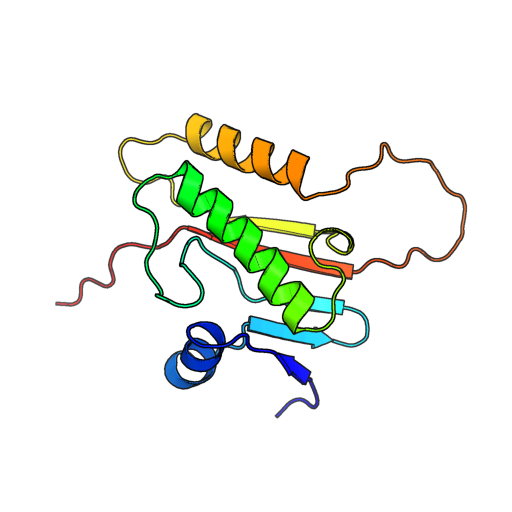319 1.00 92.06 99 ILE A N 1
ATOM 779 C CA . ILE A 1 99 ? 7.170 7.650 -5.870 1.00 92.06 99 ILE A CA 1
ATOM 780 C C . ILE A 1 99 ? 6.973 9.090 -5.399 1.00 92.06 99 ILE A C 1
ATOM 782 O O . ILE A 1 99 ? 5.992 9.377 -4.719 1.00 92.06 99 ILE A O 1
ATOM 786 N N . VAL A 1 100 ? 7.849 10.022 -5.788 1.00 92.25 100 VAL A N 1
ATOM 787 C CA . VAL A 1 100 ? 7.736 11.435 -5.387 1.00 92.25 100 VAL A CA 1
ATOM 788 C C . VAL A 1 100 ? 6.437 12.051 -5.903 1.00 92.25 100 VAL A C 1
ATOM 790 O O . VAL A 1 100 ? 5.780 12.790 -5.165 1.00 92.25 100 VAL A O 1
ATOM 793 N N . ARG A 1 101 ? 6.023 11.727 -7.135 1.00 94.56 101 ARG A N 1
ATOM 794 C CA . ARG A 1 101 ? 4.723 12.146 -7.679 1.00 94.56 101 ARG A CA 1
ATOM 795 C C . ARG A 1 101 ? 3.569 11.680 -6.790 1.00 94.56 101 ARG A C 1
ATOM 797 O O . ARG A 1 101 ? 2.698 12.486 -6.465 1.00 94.56 101 ARG A O 1
ATOM 804 N N . ASN A 1 102 ? 3.565 10.414 -6.380 1.00 94.31 102 ASN A N 1
ATOM 805 C CA . ASN A 1 102 ? 2.511 9.879 -5.524 1.00 94.31 102 ASN A CA 1
ATOM 806 C C . ASN A 1 102 ? 2.556 10.438 -4.105 1.00 94.31 102 ASN A C 1
ATOM 808 O O . ASN A 1 102 ? 1.514 10.815 -3.581 1.00 94.31 102 ASN A O 1
ATOM 812 N N . LEU A 1 103 ? 3.737 10.586 -3.506 1.00 91.94 103 LEU A N 1
ATOM 813 C CA . LEU A 1 103 ? 3.876 11.214 -2.191 1.00 91.94 103 LEU A CA 1
ATOM 814 C C . LEU A 1 103 ? 3.286 12.624 -2.181 1.00 91.94 103 LEU A C 1
ATOM 816 O O . LEU A 1 103 ? 2.526 12.957 -1.282 1.00 91.94 103 LEU A O 1
ATOM 820 N N . ARG A 1 104 ? 3.559 13.433 -3.211 1.00 91.00 104 ARG A N 1
ATOM 821 C CA . ARG A 1 104 ? 2.981 14.782 -3.336 1.00 91.00 104 ARG A CA 1
ATOM 822 C C . ARG A 1 104 ? 1.466 14.779 -3.528 1.00 91.00 104 ARG A C 1
ATOM 824 O O . ARG A 1 104 ? 0.806 15.728 -3.123 1.00 91.00 104 ARG A O 1
ATOM 831 N N . LYS A 1 105 ? 0.927 13.753 -4.188 1.00 92.31 105 LYS A N 1
ATOM 832 C CA . LYS A 1 105 ? -0.512 13.606 -4.429 1.00 92.31 105 LYS A CA 1
ATOM 833 C C . LYS A 1 105 ? -1.258 13.159 -3.171 1.00 92.31 105 LYS A C 1
ATOM 835 O O . LYS A 1 105 ? -2.351 13.652 -2.918 1.00 92.31 105 LYS A O 1
ATOM 840 N N . TRP A 1 106 ? -0.702 12.191 -2.448 1.00 91.00 106 TRP A N 1
ATOM 841 C CA . TRP A 1 106 ? -1.414 11.452 -1.410 1.00 91.00 106 TRP A CA 1
ATOM 842 C C . TRP A 1 106 ? -1.064 11.901 0.006 1.00 91.00 106 TRP A C 1
ATOM 844 O O . TRP A 1 106 ? -1.957 11.950 0.843 1.00 91.00 106 TRP A O 1
ATOM 854 N N . CYS A 1 107 ? 0.196 12.240 0.293 1.00 86.50 107 CYS A N 1
ATOM 855 C CA . CYS A 1 107 ? 0.589 12.691 1.624 1.00 86.50 107 CYS A CA 1
ATOM 856 C C . CYS A 1 107 ? 0.267 14.181 1.789 1.00 86.50 107 CYS A C 1
ATOM 858 O O . CYS A 1 107 ? 0.885 15.012 1.114 1.00 86.50 107 CYS A O 1
ATOM 860 N N . PRO A 1 108 ? -0.626 14.557 2.721 1.00 71.50 108 PRO A N 1
ATOM 861 C CA . PRO A 1 108 ? -0.843 15.952 3.061 1.00 71.50 108 PRO A CA 1
ATOM 862 C C . PRO A 1 108 ? 0.325 16.435 3.924 1.00 71.50 108 PRO A C 1
ATOM 864 O O . PRO A 1 108 ? 0.235 16.521 5.145 1.00 71.50 108 PRO A O 1
ATOM 867 N N . VAL A 1 109 ? 1.463 16.738 3.303 1.00 60.78 109 VAL A N 1
ATOM 868 C CA . VAL A 1 109 ? 2.513 17.491 3.989 1.00 60.78 109 VAL A CA 1
ATOM 869 C C . VAL A 1 109 ? 2.072 18.950 3.989 1.00 60.78 109 VAL A C 1
ATOM 871 O O . VAL A 1 109 ? 2.336 19.690 3.044 1.00 60.78 109 VAL A O 1
ATOM 874 N N . SER A 1 110 ? 1.359 19.365 5.035 1.00 51.03 110 SER A N 1
ATOM 875 C CA . SER A 1 110 ? 1.286 20.785 5.372 1.00 51.03 110 SER A CA 1
ATOM 876 C C . SER A 1 110 ? 2.693 21.240 5.755 1.00 51.03 110 SER A C 1
ATOM 878 O O . SER A 1 110 ? 3.341 20.562 6.557 1.00 51.03 110 SER A O 1
ATOM 880 N N . GLU A 1 111 ? 3.171 22.367 5.216 1.00 44.00 111 GLU A N 1
ATOM 881 C CA . GLU A 1 111 ? 4.304 23.082 5.816 1.00 44.00 111 GLU A CA 1
ATOM 882 C C . GLU A 1 111 ? 4.047 23.148 7.325 1.00 44.00 111 GLU A C 1
ATOM 884 O O . GLU A 1 111 ? 2.951 23.521 7.744 1.00 44.00 111 GLU A O 1
ATOM 889 N N . ALA A 1 112 ? 4.985 22.652 8.131 1.00 39.56 112 ALA A N 1
ATOM 890 C CA . ALA A 1 112 ? 4.778 22.493 9.561 1.00 39.56 112 ALA A CA 1
ATOM 891 C C . ALA A 1 112 ? 4.446 23.853 10.197 1.00 39.56 112 ALA A C 1
ATOM 893 O O . ALA A 1 112 ? 5.334 24.666 10.440 1.00 39.56 112 ALA A O 1
ATOM 894 N N . GLU A 1 113 ? 3.168 24.106 10.478 1.00 37.62 113 GLU A N 1
ATOM 895 C CA . GLU A 1 113 ? 2.778 25.144 11.422 1.00 37.62 113 GLU A CA 1
ATOM 896 C C . GLU A 1 113 ? 3.093 24.611 12.820 1.00 37.62 113 GLU A C 1
ATOM 898 O O . GLU A 1 113 ? 2.526 23.608 13.259 1.00 37.62 113 GLU A O 1
ATOM 903 N N . GLU A 1 114 ? 4.010 25.278 13.516 1.00 40.44 114 GLU A N 1
ATOM 904 C CA . GLU A 1 114 ? 4.342 25.031 14.917 1.00 40.44 114 GLU A CA 1
ATOM 905 C C . GLU A 1 114 ? 3.107 25.319 15.791 1.00 40.44 114 GLU A C 1
ATOM 907 O O . GLU A 1 114 ? 2.917 26.413 16.321 1.00 40.44 114 GLU A O 1
ATOM 912 N N . LYS A 1 115 ? 2.198 24.344 15.901 1.00 38.41 115 LYS A N 1
ATOM 913 C CA . LYS A 1 115 ? 1.044 24.427 16.799 1.00 38.41 115 LYS A CA 1
ATOM 914 C C . LYS A 1 115 ? 1.460 23.913 18.168 1.00 38.41 115 LYS A C 1
ATOM 916 O O . LYS A 1 115 ? 1.685 22.723 18.373 1.00 38.41 115 LYS A O 1
ATOM 921 N N . GLY A 1 116 ? 1.613 24.869 19.082 1.00 40.56 116 GLY A N 1
ATOM 922 C CA . GLY A 1 116 ? 1.993 24.650 20.469 1.00 40.56 116 GLY A CA 1
ATOM 923 C C . GLY A 1 116 ? 1.113 23.625 21.183 1.00 40.56 116 GLY A C 1
ATOM 924 O O . GLY A 1 116 ? -0.094 23.568 20.964 1.00 40.56 116 GLY A O 1
ATOM 925 N N . SER A 1 117 ? 1.773 22.841 22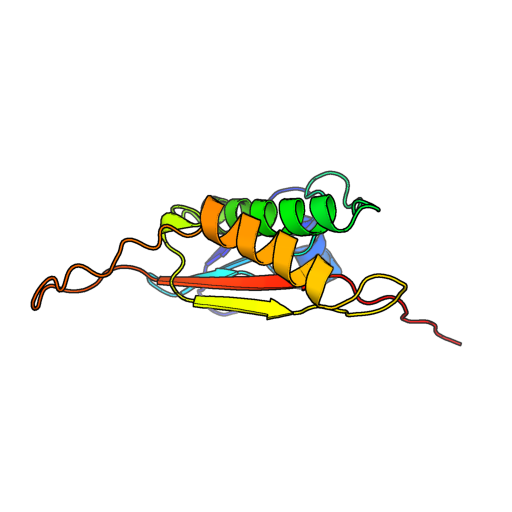.040 1.00 41.62 117 SER A N 1
ATOM 926 C CA . SER A 1 117 ? 1.248 21.992 23.120 1.00 41.62 117 SER A CA 1
ATOM 927 C C . SER A 1 117 ? -0.269 21.753 23.113 1.00 41.62 117 SER A C 1
ATOM 929 O O . SER A 1 117 ? -1.008 22.286 23.941 1.00 41.62 117 SER A O 1
ATOM 931 N N . GLY A 1 118 ? -0.713 20.914 22.190 1.00 41.31 118 GLY A N 1
ATOM 932 C CA . GLY A 1 118 ? -2.025 20.289 22.170 1.00 41.31 118 GLY A CA 1
ATOM 933 C C . GLY A 1 118 ? -1.837 18.909 21.558 1.00 41.31 118 GLY A C 1
ATOM 934 O O . GLY A 1 118 ? -1.157 18.782 20.546 1.00 41.31 118 GLY A O 1
ATOM 935 N N . GLU A 1 119 ? -2.334 17.887 22.241 1.00 41.97 119 GLU A N 1
ATOM 936 C CA . GLU A 1 119 ? -2.203 16.462 21.926 1.00 41.97 119 GLU A CA 1
ATOM 937 C C . GLU A 1 119 ? -2.317 16.177 20.413 1.00 41.97 119 GLU A C 1
ATOM 939 O O . GLU A 1 119 ? -3.345 16.441 19.790 1.00 41.97 119 GLU A O 1
ATOM 944 N N . VAL A 1 120 ? -1.229 15.687 19.808 1.00 37.34 120 VAL A N 1
ATOM 945 C CA . VAL A 1 120 ? -1.166 15.383 18.373 1.00 37.34 120 VAL A CA 1
ATOM 946 C C . VAL A 1 120 ? -1.799 14.01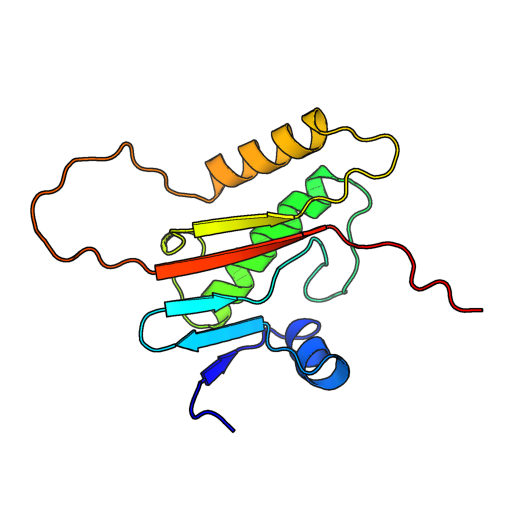3 18.147 1.00 37.34 120 VAL A C 1
ATOM 948 O O . VAL A 1 120 ? -1.166 12.977 18.346 1.00 37.34 120 VAL A O 1
ATOM 951 N N . GLU A 1 121 ? -3.064 14.001 17.737 1.00 43.72 121 GLU A N 1
ATOM 952 C CA . GLU A 1 121 ? -3.679 12.834 17.110 1.00 43.72 121 GLU A CA 1
ATOM 953 C C . GLU A 1 121 ? -3.156 12.697 15.677 1.00 43.72 121 GLU A C 1
ATOM 955 O O . GLU A 1 121 ? -3.302 13.623 14.886 1.00 43.72 121 GLU A O 1
ATOM 960 N N . THR A 1 122 ? -2.553 11.556 15.333 1.00 41.44 122 THR A N 1
ATOM 961 C CA . THR A 1 122 ? -2.480 10.966 13.972 1.00 41.44 122 THR A CA 1
ATOM 962 C C . THR A 1 122 ? -1.605 9.715 14.036 1.00 41.44 122 THR A C 1
ATOM 964 O O . THR A 1 122 ? -0.472 9.822 14.480 1.00 41.44 122 THR A O 1
ATOM 967 N N . ASN A 1 123 ? -2.098 8.530 13.634 1.00 39.00 123 ASN A N 1
ATOM 968 C CA . ASN A 1 123 ? -1.269 7.314 13.602 1.00 39.00 123 ASN A CA 1
ATOM 969 C C . ASN A 1 123 ? -1.718 6.248 12.564 1.00 39.00 123 ASN A C 1
ATOM 971 O O . ASN A 1 123 ? -2.537 5.377 12.858 1.00 39.00 123 ASN A O 1
ATOM 975 N N . SER A 1 124 ? -1.111 6.249 11.374 1.00 35.88 124 SER A N 1
ATOM 976 C CA . SER A 1 124 ? -1.002 5.101 10.464 1.00 35.88 124 SER A CA 1
ATOM 977 C C . SER A 1 124 ? 0.436 4.873 9.953 1.00 35.88 124 SER A C 1
ATOM 979 O O . SER A 1 124 ? 1.127 5.814 9.544 1.00 35.88 124 SER A O 1
ATOM 981 N N . LEU A 1 125 ? 0.850 3.597 9.969 1.00 39.25 125 LEU A N 1
ATOM 982 C CA . LEU A 1 125 ? 2.038 3.064 9.297 1.00 39.25 125 LEU A CA 1
ATOM 983 C C . LEU A 1 125 ? 1.629 2.479 7.942 1.00 39.25 125 LEU A C 1
ATOM 985 O O . LEU A 1 125 ? 0.763 1.607 7.910 1.00 39.25 125 LEU A O 1
ATOM 989 N N . ALA A 1 126 ? 2.261 2.923 6.856 1.00 40.06 126 ALA A N 1
ATOM 990 C CA . ALA A 1 126 ? 2.115 2.325 5.530 1.00 40.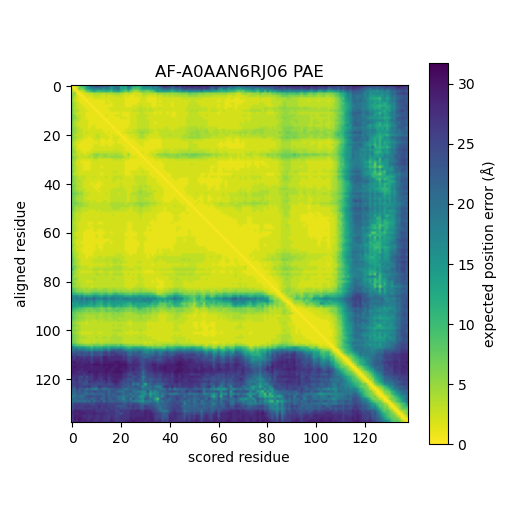06 126 ALA A CA 1
ATOM 991 C C . ALA A 1 126 ? 3.423 1.639 5.105 1.00 40.06 126 ALA A C 1
ATOM 993 O O . ALA A 1 126 ? 4.504 2.223 5.220 1.00 40.06 126 ALA A O 1
ATOM 994 N N . GLU A 1 127 ? 3.329 0.409 4.605 1.00 41.69 127 GLU A N 1
ATOM 995 C CA . GLU A 1 127 ? 4.433 -0.296 3.949 1.00 41.69 127 GLU A CA 1
ATOM 996 C C . GLU A 1 127 ? 4.017 -0.614 2.507 1.00 41.69 127 GLU A C 1
ATOM 998 O O . GLU A 1 127 ? 2.855 -0.944 2.265 1.00 41.69 127 GLU A O 1
ATOM 1003 N N . SER A 1 128 ? 4.927 -0.490 1.538 1.00 37.75 128 SER A N 1
ATOM 1004 C CA . SER A 1 128 ? 4.668 -0.886 0.148 1.00 37.75 128 SER A CA 1
ATOM 1005 C C . SER A 1 128 ? 5.783 -1.754 -0.437 1.00 37.75 128 SER A C 1
ATOM 1007 O O . SER A 1 128 ? 6.960 -1.535 -0.133 1.00 37.75 128 SER A O 1
ATOM 1009 N N . TRP A 1 129 ? 5.398 -2.742 -1.254 1.00 40.69 129 TRP A N 1
ATOM 1010 C CA . TRP A 1 129 ? 6.289 -3.698 -1.929 1.00 40.69 129 TRP A CA 1
ATOM 1011 C C . TRP A 1 129 ? 6.081 -3.637 -3.443 1.00 40.69 129 TRP A C 1
ATOM 1013 O O . TRP A 1 129 ? 4.951 -3.585 -3.906 1.00 40.69 129 TRP A O 1
ATOM 1023 N N . THR A 1 130 ? 7.165 -3.684 -4.204 1.00 40.12 130 THR A N 1
ATOM 1024 C CA . THR A 1 130 ? 7.151 -4.056 -5.631 1.00 40.12 130 THR A CA 1
ATOM 1025 C C . THR A 1 130 ? 7.704 -5.477 -5.712 1.00 40.12 130 THR A C 1
ATOM 1027 O O . THR A 1 130 ? 8.573 -5.829 -4.906 1.00 40.12 130 THR A O 1
ATOM 1030 N N . ASP A 1 131 ? 7.097 -6.322 -6.542 1.00 40.72 131 ASP A N 1
ATOM 1031 C CA . ASP A 1 131 ? 7.150 -7.777 -6.366 1.00 40.72 131 ASP A CA 1
ATOM 1032 C C . ASP A 1 131 ? 8.545 -8.401 -6.560 1.00 40.72 131 ASP A C 1
ATOM 1034 O O . ASP A 1 131 ? 9.445 -7.841 -7.188 1.00 40.72 131 ASP A O 1
ATOM 1038 N N . TYR A 1 132 ? 8.710 -9.588 -5.971 1.00 38.53 132 TYR A N 1
ATOM 1039 C CA . TYR A 1 132 ? 9.920 -10.409 -5.998 1.00 38.53 132 TYR A CA 1
ATOM 1040 C C . TYR A 1 132 ? 9.732 -11.538 -7.020 1.00 38.53 132 TYR A C 1
ATOM 1042 O O . TYR A 1 132 ? 9.023 -12.509 -6.748 1.00 38.53 132 TYR A O 1
ATOM 1050 N N . ASP A 1 133 ? 10.380 -11.447 -8.182 1.00 44.50 133 ASP A N 1
ATOM 1051 C CA . ASP A 1 133 ? 10.419 -12.559 -9.133 1.00 44.50 133 ASP A CA 1
ATOM 1052 C C . ASP A 1 133 ? 11.331 -13.684 -8.610 1.00 44.50 133 ASP A C 1
ATOM 1054 O O . ASP A 1 133 ? 12.548 -13.531 -8.495 1.00 44.50 133 ASP A O 1
ATOM 1058 N N . GLY A 1 134 ? 10.736 -14.853 -8.345 1.00 38.81 134 GLY A N 1
ATOM 1059 C CA . GLY A 1 134 ? 11.437 -16.133 -8.467 1.00 38.81 134 GLY A CA 1
ATOM 1060 C C . GLY A 1 134 ? 11.647 -16.949 -7.191 1.00 38.81 134 GLY A C 1
ATOM 1061 O O . GLY A 1 134 ? 12.777 -17.159 -6.755 1.00 38.81 134 GLY A O 1
ATOM 1062 N N . CYS A 1 135 ? 10.585 -17.593 -6.698 1.00 37.06 135 CYS A N 1
ATOM 1063 C CA . CYS A 1 135 ? 10.726 -18.950 -6.157 1.00 37.06 135 CYS A CA 1
ATOM 1064 C C . CYS A 1 135 ? 10.851 -19.925 -7.344 1.00 37.06 135 CYS A C 1
ATOM 1066 O O . CYS A 1 135 ? 9.876 -20.540 -7.768 1.00 37.06 135 CYS A O 1
ATOM 1068 N N . GLY A 1 136 ? 12.054 -20.034 -7.912 1.00 35.56 136 GLY A N 1
ATOM 1069 C CA . GLY A 1 136 ? 12.421 -21.113 -8.828 1.00 35.56 136 GLY A CA 1
ATOM 1070 C C . GLY A 1 136 ? 12.937 -22.298 -8.023 1.00 35.56 136 GLY A C 1
ATOM 1071 O O . GLY A 1 136 ? 14.122 -22.359 -7.708 1.00 35.56 136 GLY A O 1
ATOM 1072 N N . GLY A 1 137 ? 12.033 -23.195 -7.632 1.00 40.12 137 GLY A N 1
ATOM 1073 C CA . GLY A 1 137 ? 12.402 -24.526 -7.170 1.00 40.12 137 GLY A CA 1
ATOM 1074 C C . GLY A 1 137 ? 12.679 -25.430 -8.366 1.00 40.12 137 GLY A C 1
ATOM 1075 O O . GLY A 1 137 ? 11.803 -25.577 -9.211 1.00 40.12 137 GLY A O 1
ATOM 1076 N N . GLU A 1 138 ? 13.891 -25.978 -8.426 1.00 35.31 138 GLU A N 1
ATOM 1077 C CA . GLU A 1 138 ? 14.241 -27.409 -8.523 1.00 35.31 138 GLU A CA 1
ATOM 1078 C C . GLU A 1 138 ? 15.747 -27.569 -8.265 1.00 35.31 138 GLU A C 1
ATOM 1080 O O . GLU A 1 138 ? 16.541 -26.776 -8.822 1.00 35.31 138 GLU A O 1
#

Secondary structure (DSSP, 8-state):
--S-EEE--TTHHHHHHHHSS--SEEEETTEEEE--B-S--TTT-PPPSSHHHHHHHHHHHHHHHHHHHT--GGGGEEEEEEE----SS--HHHHHHHHHHHHHHHS---------SS-----EEEEEE---------

Nearest PDB structures (foldseek):
  2dyy-assembly3_H  TM=7.105E-01  e=2.826E-04  Pyrococcus horikoshii
  3quw-assembly1_A  TM=6.419E-01  e=2.479E-04  Saccharomyces cerevisiae
  5yu2-assembly1_C  TM=7.030E-01  e=4.773E-04  Staphylococcus aureus subsp. aureus Mu50
  1qu9-assembly1_A  TM=7.206E-01  e=1.275E-03  Escherichia coli
  2uyk-assembly1_C  TM=7.131E-01  e=1.118E-03  Escherichia coli

Solvent-accessible surface area (backbone atoms only — not comparable to full-atom values): 8116 Å² total; per-residue (Å²): 131,79,96,64,52,73,28,55,49,70,54,50,28,51,45,35,36,72,77,67,74,38,57,33,16,38,46,59,90,84,31,44,44,42,49,66,23,32,25,42,38,58,78,78,64,52,60,54,90,48,67,65,56,16,54,51,32,15,56,50,41,47,32,49,39,33,39,63,62,71,46,76,27,46,76,31,51,76,46,78,46,83,50,78,68,83,67,80,90,62,51,71,69,63,54,49,53,48,50,52,54,46,46,69,73,50,46,80,77,65,81,84,72,88,73,74,96,61,90,83,86,71,46,23,47,47,36,33,40,52,81,83,92,71,90,76,86,132

InterPro domains:
  IPR006175 YjgF/YER057c/UK114 family [PF01042] (23-85)
  IPR035959 RutC-like superfamily [G3DSA:3.30.1330.40] (14-125)
  IPR035959 RutC-like superfamily [SSF55298] (11-107)

Sequence (138 aa):
MSHLQYFDYPNFGTRAKRDLNSSQAVRVNNVIEISGQGGWDPKTEVIPEKLSDEIDQAFSNVQLALETAGGKGWEGVYKLRVYISVTGEDGWPEFAEHIVRNLRKWCPVSEAEEKGSGEVETNSLAESWTDYDGCGGE

Radius of gyration: 16.36 Å; Cα contacts (8 Å, |Δi|>4): 221; chains: 1; bounding box: 29×53×40 Å

Foldseek 3Di:
DDPKDFFADPDPQVCCCVPVVDHQWIDDPLAIEGDAFWQADRHPRDHDPDLLNRLVSRLVSQQVSQVRVVHPGQAQEDEEAEDDDQDDPDDPVVNVVSNVVSCVVRHPPDPDDPDPDDDDDGHYYYHYDYDDPDPDDD

Organism: NCBI:txid1892770

pLDDT: mean 80.64, std 22.28, range [35.31, 98.06]